Protein AF-A0A3S5AE88-F1 (afdb_monomer_lite)

Foldseek 3Di:
DVVLCVVVVHDDDDDDDDDDDDDDDDDDDDDPDDDDPDDDDDDDDDPVPLVVCLVQLPAPVFWDDQPPPDPQGVNVVCVVVVHDPVQWDADPVGTIGGDVVVPHHPSNVVSVVVVVVVVD

Structure (mmCIF, N/CA/C/O backbone):
data_AF-A0A3S5AE88-F1
#
_entry.id   AF-A0A3S5AE88-F1
#
loop_
_atom_site.group_PDB
_atom_site.id
_atom_site.type_symbol
_atom_site.label_atom_id
_atom_site.label_alt_id
_atom_site.label_comp_id
_atom_site.label_asym_id
_atom_site.label_entity_id
_atom_site.label_seq_id
_atom_site.pdbx_PDB_ins_code
_atom_site.Cartn_x
_atom_site.Cartn_y
_atom_site.Cartn_z
_atom_site.occupancy
_atom_site.B_iso_or_equiv
_atom_site.auth_seq_id
_atom_site.auth_comp_id
_atom_site.auth_asym_id
_atom_site.auth_atom_id
_atom_site.pdbx_PDB_model_num
ATOM 1 N N . MET A 1 1 ? -14.296 7.268 -3.760 1.00 85.19 1 MET A N 1
ATOM 2 C CA . MET A 1 1 ? -14.408 7.269 -2.284 1.00 85.19 1 MET A CA 1
ATOM 3 C C . MET A 1 1 ? -15.841 7.462 -1.800 1.00 85.19 1 MET A C 1
ATOM 5 O O . MET A 1 1 ? -16.390 6.489 -1.312 1.00 85.19 1 MET A O 1
ATOM 9 N N . LEU A 1 2 ? -16.487 8.625 -1.989 1.00 91.31 2 LEU A N 1
ATOM 10 C CA . LEU A 1 2 ? -17.844 8.888 -1.455 1.00 91.31 2 LEU A CA 1
ATOM 11 C C . LEU A 1 2 ? -18.894 7.821 -1.809 1.00 91.31 2 LEU A C 1
ATOM 13 O O . LEU A 1 2 ? -19.661 7.409 -0.948 1.00 91.31 2 LEU A O 1
ATOM 17 N N . ARG A 1 3 ? -18.887 7.319 -3.051 1.00 92.69 3 ARG A N 1
ATOM 18 C CA . ARG A 1 3 ? -19.779 6.230 -3.480 1.00 92.69 3 ARG A CA 1
ATOM 19 C C . ARG A 1 3 ? -19.612 4.963 -2.626 1.00 92.69 3 ARG A C 1
ATOM 21 O O . ARG A 1 3 ? -20.587 4.480 -2.077 1.00 92.69 3 ARG A O 1
ATOM 28 N N . LYS A 1 4 ? -18.376 4.480 -2.458 1.00 91.19 4 LYS A N 1
ATOM 29 C CA . LYS A 1 4 ? -18.076 3.283 -1.654 1.00 91.19 4 LYS A CA 1
ATOM 30 C C . LYS A 1 4 ? -18.277 3.503 -0.155 1.00 91.19 4 LYS A C 1
ATOM 32 O O . LYS A 1 4 ? -18.709 2.593 0.538 1.00 91.19 4 LYS A O 1
ATOM 37 N N . ALA A 1 5 ? -18.026 4.717 0.336 1.00 92.88 5 ALA A N 1
ATOM 38 C CA . ALA A 1 5 ? -18.337 5.078 1.716 1.00 92.88 5 ALA A CA 1
ATOM 39 C C . ALA A 1 5 ? -19.848 4.991 1.992 1.00 92.88 5 ALA A C 1
ATOM 41 O O . ALA A 1 5 ? -20.242 4.426 3.006 1.00 92.88 5 ALA A O 1
ATOM 42 N N . LYS A 1 6 ? -20.691 5.462 1.060 1.00 93.44 6 LYS A N 1
ATOM 43 C CA . LYS A 1 6 ? -22.153 5.334 1.154 1.00 93.44 6 LYS A CA 1
ATOM 44 C C . LYS A 1 6 ? -22.599 3.870 1.207 1.00 93.44 6 LYS A C 1
ATOM 46 O O . LYS A 1 6 ? -23.423 3.534 2.050 1.00 93.44 6 LYS A O 1
ATOM 51 N N . ASP A 1 7 ? -22.031 3.015 0.356 1.00 92.50 7 ASP A N 1
ATOM 52 C CA . ASP A 1 7 ? -22.369 1.584 0.309 1.00 92.50 7 ASP A CA 1
ATOM 53 C C . ASP A 1 7 ? -22.059 0.869 1.641 1.00 92.50 7 ASP A C 1
ATOM 55 O O . ASP A 1 7 ? -22.783 -0.039 2.038 1.00 92.50 7 ASP A O 1
ATOM 59 N N . GLN A 1 8 ? -21.018 1.307 2.361 1.00 90.06 8 GLN A N 1
ATOM 60 C CA . GLN A 1 8 ? -20.627 0.766 3.671 1.00 90.06 8 GLN A CA 1
ATOM 61 C C . GLN A 1 8 ? -21.156 1.577 4.874 1.00 90.06 8 GLN A C 1
ATOM 63 O O . GLN A 1 8 ? -20.721 1.346 6.002 1.00 90.06 8 GLN A O 1
ATOM 68 N N . ASN A 1 9 ? -22.077 2.524 4.656 1.00 93.12 9 ASN A N 1
ATOM 69 C CA . ASN A 1 9 ? -22.635 3.411 5.687 1.00 93.12 9 ASN A CA 1
ATOM 70 C C . ASN A 1 9 ? -21.568 4.174 6.507 1.00 93.12 9 ASN A C 1
ATOM 72 O O . ASN A 1 9 ? -21.631 4.262 7.734 1.00 93.12 9 ASN A O 1
ATOM 76 N N . LEU A 1 10 ? -20.559 4.711 5.818 1.00 93.38 10 LEU A N 1
ATOM 77 C CA . LEU A 1 10 ? -19.459 5.474 6.404 1.00 93.38 10 LEU A CA 1
ATOM 78 C C . LEU A 1 10 ? -19.578 6.960 6.070 1.00 93.38 10 LEU A C 1
ATOM 80 O O . LEU A 1 10 ? -19.893 7.344 4.942 1.00 93.38 10 LEU A O 1
ATOM 84 N N . LEU A 1 11 ? -19.233 7.794 7.048 1.00 94.06 11 LEU A N 1
ATOM 85 C CA . LEU A 1 11 ? -19.074 9.233 6.877 1.00 94.06 11 LEU A CA 1
ATOM 86 C C . LEU A 1 11 ? -17.591 9.571 6.733 1.00 94.06 11 LEU A C 1
ATOM 88 O O . LEU A 1 11 ? -16.748 9.022 7.442 1.00 94.06 11 LEU A O 1
ATOM 92 N N . ILE A 1 12 ? -17.274 10.478 5.809 1.00 92.38 12 ILE A N 1
ATOM 93 C CA . ILE A 1 12 ? -15.916 10.997 5.641 1.00 92.38 12 ILE A CA 1
ATOM 94 C C . ILE A 1 12 ? -15.811 12.287 6.461 1.00 92.38 12 ILE A C 1
ATOM 96 O O . ILE A 1 12 ? -16.586 13.210 6.202 1.00 92.38 12 ILE A O 1
ATOM 100 N N . PRO A 1 13 ? -14.901 12.366 7.446 1.00 92.00 13 PRO A N 1
ATOM 101 C CA . PRO A 1 13 ? -14.737 13.571 8.243 1.00 92.00 13 PRO A CA 1
ATOM 102 C C . PRO A 1 13 ? -14.125 14.697 7.406 1.00 92.00 13 PRO A C 1
ATOM 104 O O . PRO A 1 13 ? -13.250 14.464 6.571 1.00 92.00 13 PRO A O 1
ATOM 107 N N . THR A 1 14 ? -14.543 15.929 7.680 1.00 91.19 14 THR A N 1
ATOM 108 C CA . THR A 1 14 ? -13.887 17.127 7.153 1.00 91.19 14 THR A CA 1
ATOM 109 C C . THR A 1 14 ? -12.699 17.457 8.050 1.00 91.19 14 THR A C 1
ATOM 111 O O . THR A 1 14 ? -12.883 17.728 9.234 1.00 91.19 14 THR A O 1
ATOM 114 N N . GLN A 1 15 ? -11.486 17.417 7.503 1.00 84.75 15 GLN A N 1
ATOM 115 C CA . GLN A 1 15 ? -10.261 17.783 8.218 1.00 84.75 15 GLN A CA 1
ATOM 116 C C . GLN A 1 15 ? -9.589 18.955 7.506 1.00 84.75 15 GLN A C 1
ATOM 118 O O . GLN A 1 15 ? -9.455 18.943 6.282 1.00 84.75 15 GLN A O 1
ATOM 123 N N . HIS A 1 16 ? -9.165 19.957 8.273 1.00 83.50 16 HIS A N 1
ATOM 124 C CA . HIS A 1 16 ? -8.278 20.997 7.769 1.00 83.50 16 HIS A CA 1
ATOM 125 C C . HIS A 1 16 ? -6.853 20.456 7.808 1.00 83.50 16 HIS A C 1
ATOM 127 O O . HIS A 1 16 ? -6.347 20.109 8.871 1.00 83.50 16 HIS A O 1
ATOM 133 N N . VAL A 1 17 ? -6.244 20.323 6.634 1.00 80.06 17 VAL A N 1
ATOM 134 C CA . VAL A 1 17 ? -4.877 19.828 6.503 1.00 80.06 17 VAL A CA 1
ATOM 135 C C . VAL A 1 17 ? -3.943 21.024 6.616 1.00 80.06 17 VAL A C 1
ATOM 137 O O . VAL A 1 17 ? -3.946 21.895 5.748 1.00 80.06 17 VAL A O 1
ATOM 140 N N . GLU A 1 18 ? -3.167 21.076 7.692 1.00 80.12 18 GLU A N 1
ATOM 141 C CA . GLU A 1 18 ? -1.996 21.946 7.760 1.00 80.12 18 GLU A CA 1
ATOM 142 C C . GLU A 1 18 ? -0.878 21.323 6.917 1.00 80.12 18 GLU A C 1
ATOM 144 O O . GLU A 1 18 ? -0.785 20.097 6.804 1.00 80.12 18 GLU A O 1
ATOM 149 N N . ALA A 1 19 ? -0.059 22.158 6.274 1.00 76.62 19 ALA A N 1
ATOM 150 C CA . ALA A 1 19 ? 1.082 21.672 5.510 1.00 76.62 19 ALA A CA 1
ATOM 151 C C . ALA A 1 19 ? 2.050 20.968 6.470 1.00 76.62 19 ALA A C 1
ATOM 153 O O . ALA A 1 19 ? 2.702 21.616 7.284 1.00 76.62 19 ALA A O 1
ATOM 154 N N . GLY A 1 20 ? 2.072 19.638 6.408 1.00 76.25 20 GLY A N 1
ATOM 155 C CA . GLY A 1 20 ? 3.001 18.817 7.172 1.00 76.25 20 GLY A CA 1
ATOM 156 C C . GLY A 1 20 ? 4.400 18.819 6.562 1.00 76.25 20 GLY A C 1
ATOM 157 O O . GLY A 1 20 ? 4.615 19.320 5.457 1.00 76.25 20 GLY A O 1
ATOM 158 N N . ASP A 1 21 ? 5.331 18.213 7.291 1.00 80.25 21 ASP A N 1
ATOM 159 C CA . ASP A 1 21 ? 6.701 18.003 6.836 1.00 80.25 21 ASP A CA 1
ATOM 160 C C . ASP A 1 21 ? 6.768 17.086 5.602 1.00 80.25 21 ASP A C 1
ATOM 162 O O . ASP A 1 21 ? 5.869 16.284 5.326 1.00 80.25 21 ASP A O 1
ATOM 166 N N . GLU A 1 22 ? 7.863 17.198 4.853 1.00 86.00 22 GLU A N 1
ATOM 167 C CA . GLU A 1 22 ? 8.135 16.347 3.697 1.00 86.00 22 GLU A CA 1
ATOM 168 C C . GLU A 1 22 ? 8.410 14.895 4.132 1.00 86.00 22 GLU A C 1
ATOM 170 O O . GLU A 1 22 ? 9.087 14.636 5.129 1.00 86.00 22 GLU A O 1
ATOM 175 N N . PHE A 1 23 ? 7.892 13.923 3.376 1.00 87.56 23 PHE A N 1
ATOM 176 C CA . PHE A 1 23 ? 8.091 12.497 3.646 1.00 87.56 23 PHE A CA 1
ATOM 177 C C . PHE A 1 23 ? 9.156 11.906 2.720 1.00 87.56 23 PHE A C 1
ATOM 179 O O . PHE A 1 23 ? 9.210 12.229 1.534 1.00 87.56 23 PHE A O 1
ATOM 186 N N . THR A 1 24 ? 9.958 10.968 3.231 1.00 91.50 24 THR A N 1
ATOM 187 C CA . THR A 1 24 ? 10.942 10.242 2.417 1.00 91.50 24 THR A CA 1
ATOM 188 C C . THR A 1 24 ? 10.254 9.434 1.313 1.00 91.50 24 THR A C 1
ATOM 190 O O . THR A 1 24 ? 9.415 8.574 1.589 1.00 91.50 24 THR A O 1
ATOM 193 N N . GLY A 1 25 ? 10.624 9.711 0.060 1.00 91.06 25 GLY A N 1
ATOM 194 C CA . GLY A 1 25 ? 10.085 9.063 -1.136 1.00 91.06 25 GLY A CA 1
ATOM 195 C C . GLY A 1 25 ? 10.807 7.772 -1.543 1.00 91.06 25 GLY A C 1
ATOM 196 O O . GLY A 1 25 ? 11.294 7.006 -0.715 1.00 91.06 25 GLY A O 1
ATOM 197 N N . ALA A 1 26 ? 10.848 7.513 -2.852 1.00 92.75 26 ALA A N 1
ATOM 198 C CA . ALA A 1 26 ? 11.457 6.310 -3.415 1.00 92.75 26 ALA A CA 1
ATOM 199 C C . ALA A 1 26 ? 12.993 6.334 -3.345 1.00 92.75 26 ALA A C 1
ATOM 201 O O . ALA A 1 26 ? 13.624 7.388 -3.404 1.00 92.75 26 ALA A O 1
ATOM 202 N N . THR A 1 27 ? 13.594 5.147 -3.294 1.00 94.75 27 THR A N 1
ATOM 203 C CA . THR A 1 27 ? 15.043 4.967 -3.425 1.00 94.75 27 THR A CA 1
ATOM 204 C C . THR A 1 27 ? 15.422 4.778 -4.891 1.00 94.75 27 THR A C 1
ATOM 206 O O . THR A 1 27 ? 14.787 4.000 -5.602 1.00 94.75 27 THR A O 1
ATOM 209 N N . VAL A 1 28 ? 16.486 5.454 -5.326 1.00 95.88 28 VAL A N 1
ATOM 210 C CA . VAL A 1 28 ? 17.117 5.245 -6.634 1.00 95.88 28 VAL A CA 1
ATOM 211 C C . VAL A 1 28 ? 18.448 4.539 -6.406 1.00 95.88 28 VAL A C 1
ATOM 213 O O . VAL A 1 28 ? 19.241 4.963 -5.571 1.00 95.88 28 VAL A O 1
ATOM 216 N N . ILE A 1 29 ? 18.669 3.435 -7.118 1.00 96.81 29 ILE A N 1
ATOM 217 C CA . ILE A 1 29 ? 19.940 2.709 -7.071 1.00 96.81 29 ILE A CA 1
ATOM 218 C C . ILE A 1 29 ? 20.973 3.494 -7.879 1.00 96.81 29 ILE A C 1
ATOM 220 O O . ILE A 1 29 ? 20.673 3.969 -8.975 1.00 96.81 29 ILE A O 1
ATOM 224 N N . GLU A 1 30 ? 22.192 3.598 -7.354 1.00 97.19 30 GLU A N 1
ATOM 225 C CA . GLU A 1 30 ? 23.291 4.251 -8.061 1.00 97.19 30 GLU A CA 1
ATOM 226 C C . GLU A 1 30 ? 23.632 3.511 -9.367 1.00 97.19 30 GLU A C 1
ATOM 228 O O . GLU A 1 30 ? 23.873 2.299 -9.346 1.00 97.19 30 GLU A O 1
ATOM 233 N N . PRO A 1 31 ? 23.663 4.206 -10.518 1.00 96.12 31 PRO A N 1
ATOM 234 C CA . PRO A 1 31 ? 23.891 3.560 -11.799 1.00 96.12 31 PRO A CA 1
ATOM 235 C C . PRO A 1 31 ? 25.372 3.233 -12.008 1.00 96.12 31 PRO A C 1
ATOM 237 O O . PRO A 1 31 ? 26.250 4.088 -11.856 1.00 96.12 31 PRO A O 1
ATOM 240 N N . CYS A 1 32 ? 25.654 2.024 -12.492 1.00 96.06 32 CYS A N 1
ATOM 241 C CA . CYS A 1 32 ? 26.940 1.714 -13.110 1.00 96.06 32 CYS A CA 1
ATOM 242 C C . CYS A 1 32 ? 26.987 2.384 -14.492 1.00 96.06 32 CYS A C 1
ATOM 244 O O . CYS A 1 32 ? 26.342 1.941 -15.439 1.00 96.06 32 CYS A O 1
ATOM 246 N N . LYS A 1 33 ? 27.688 3.516 -14.597 1.00 96.12 33 LYS A N 1
ATOM 247 C CA . LYS A 1 33 ? 27.756 4.298 -15.839 1.00 96.12 33 LYS A CA 1
ATOM 248 C C . LYS A 1 33 ? 28.711 3.637 -16.830 1.00 96.12 33 LYS A C 1
ATOM 250 O O . LYS A 1 33 ? 29.842 3.315 -16.478 1.00 96.12 33 LYS A O 1
ATOM 255 N N . GLY A 1 34 ? 28.286 3.513 -18.081 1.00 96.12 34 GLY A N 1
ATOM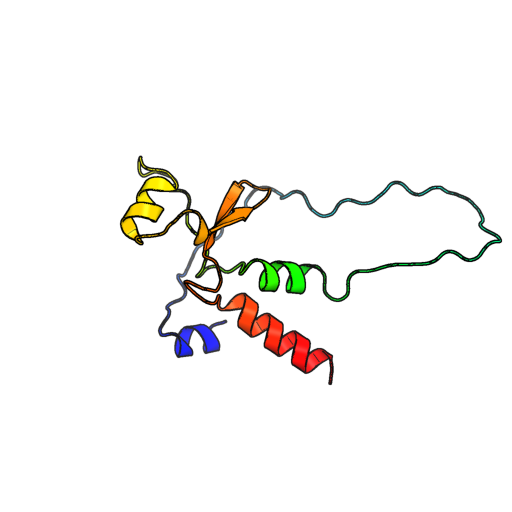 256 C CA . GLY A 1 34 ? 29.108 2.964 -19.151 1.00 96.12 34 GLY A CA 1
ATOM 257 C C . GLY A 1 34 ? 28.308 2.734 -20.425 1.00 96.12 34 GLY A C 1
ATOM 258 O O . GLY A 1 34 ? 27.087 2.883 -20.446 1.00 96.12 34 GLY A O 1
ATOM 259 N N . PHE A 1 35 ? 29.015 2.372 -21.490 1.00 96.62 35 PHE A N 1
ATOM 260 C CA . PHE A 1 35 ? 28.409 1.821 -22.694 1.00 96.62 35 PHE A CA 1
ATOM 261 C C . PHE A 1 35 ? 28.390 0.298 -22.570 1.00 96.62 35 PHE A C 1
ATOM 263 O O . PHE A 1 35 ? 29.432 -0.310 -22.335 1.00 96.62 35 PHE A O 1
ATOM 270 N N . TYR A 1 36 ? 27.217 -0.304 -22.737 1.00 96.81 36 TYR A N 1
ATOM 271 C CA . TYR A 1 36 ? 27.030 -1.747 -22.643 1.00 96.81 36 TYR A CA 1
ATOM 272 C C . TYR A 1 36 ? 26.744 -2.301 -24.038 1.00 96.81 36 TYR A C 1
ATOM 274 O O . TYR A 1 36 ? 25.764 -1.917 -24.673 1.00 96.81 36 TYR A O 1
ATOM 282 N N . ASN A 1 37 ? 27.614 -3.189 -24.521 1.00 96.88 37 ASN A N 1
ATOM 283 C CA . ASN A 1 37 ? 27.474 -3.893 -25.801 1.00 96.88 37 ASN A CA 1
ATOM 284 C C . ASN A 1 37 ? 26.812 -5.277 -25.653 1.00 96.88 37 ASN A C 1
ATOM 286 O O . ASN A 1 37 ? 26.768 -6.042 -26.614 1.00 96.88 37 ASN A O 1
ATOM 290 N N . GLU A 1 38 ? 26.300 -5.588 -24.463 1.00 97.62 38 GLU A N 1
ATOM 291 C CA . GLU A 1 38 ? 25.621 -6.835 -24.117 1.00 97.62 38 GLU A CA 1
ATOM 292 C C . GLU A 1 38 ? 24.152 -6.550 -23.740 1.00 97.62 38 GLU A C 1
ATOM 294 O O . GLU A 1 38 ? 23.859 -5.474 -23.209 1.00 97.62 38 GLU A O 1
ATOM 299 N N . PRO A 1 39 ? 23.204 -7.473 -23.996 1.00 97.19 39 PRO A N 1
ATOM 300 C CA . PRO A 1 39 ? 21.805 -7.284 -23.615 1.00 97.19 39 PRO A CA 1
ATOM 301 C C . PRO A 1 39 ? 21.617 -7.156 -22.095 1.00 97.19 39 PRO A C 1
ATOM 303 O O . PRO A 1 39 ? 22.110 -7.983 -21.332 1.00 97.19 39 PRO A O 1
ATOM 306 N N . ILE A 1 40 ? 20.828 -6.168 -21.660 1.00 97.06 40 ILE A N 1
ATOM 307 C CA . ILE A 1 40 ? 20.479 -5.954 -20.248 1.00 97.06 40 ILE A CA 1
ATOM 308 C C . ILE A 1 40 ? 18.999 -6.276 -20.039 1.00 97.06 40 ILE A C 1
ATOM 310 O O . ILE A 1 40 ? 18.124 -5.651 -20.640 1.00 97.06 40 ILE A O 1
ATOM 314 N N . ALA A 1 41 ? 18.711 -7.233 -19.158 1.00 97.88 41 ALA A N 1
ATOM 315 C CA . ALA A 1 41 ? 17.343 -7.547 -18.767 1.00 97.88 41 ALA A CA 1
ATOM 316 C C . ALA A 1 41 ? 16.792 -6.472 -17.819 1.00 97.88 41 ALA A C 1
ATOM 318 O O . ALA A 1 41 ? 17.423 -6.125 -16.821 1.00 97.88 41 ALA A O 1
ATOM 319 N N . THR A 1 42 ? 15.596 -5.968 -18.113 1.00 97.31 42 THR A N 1
ATOM 320 C CA . THR A 1 42 ? 14.873 -5.018 -17.258 1.00 97.31 42 THR A CA 1
ATOM 321 C C . THR A 1 42 ? 13.720 -5.741 -16.577 1.00 97.31 42 THR A C 1
ATOM 323 O O . THR A 1 42 ? 12.928 -6.403 -17.243 1.00 97.31 42 THR A O 1
ATOM 326 N N . LEU A 1 43 ? 13.641 -5.631 -15.250 1.00 97.75 43 LEU A N 1
ATOM 327 C CA . LEU A 1 43 ? 12.586 -6.233 -14.437 1.00 97.75 43 LEU A CA 1
ATOM 328 C C . LEU A 1 43 ? 11.890 -5.135 -13.641 1.00 97.75 43 LEU A C 1
ATOM 330 O O . LEU A 1 43 ? 12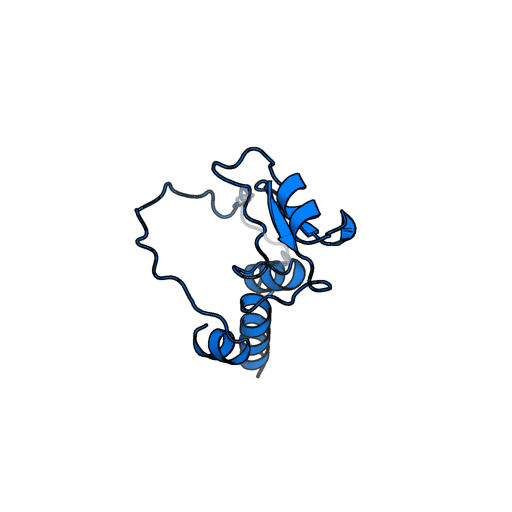.547 -4.372 -12.931 1.00 97.75 43 LEU A O 1
ATOM 334 N N . ASP A 1 44 ? 10.569 -5.068 -13.747 1.00 96.75 44 ASP A N 1
ATOM 335 C CA . ASP A 1 44 ? 9.745 -4.085 -13.059 1.00 96.75 44 ASP A CA 1
ATOM 336 C C . ASP A 1 44 ? 8.539 -4.731 -12.363 1.00 96.75 44 ASP A C 1
ATOM 338 O O . ASP A 1 44 ? 8.102 -5.840 -12.676 1.00 96.75 44 ASP A O 1
ATOM 342 N N . PHE A 1 45 ? 7.991 -4.020 -11.376 1.00 95.50 45 PHE A N 1
ATOM 343 C CA . PHE A 1 45 ? 6.736 -4.397 -10.737 1.00 95.50 45 PHE A CA 1
ATOM 344 C C . PHE A 1 45 ? 5.573 -3.679 -11.418 1.00 95.50 45 PHE A C 1
ATOM 346 O O . PHE A 1 45 ? 5.410 -2.461 -11.289 1.00 95.50 45 PHE A O 1
ATOM 353 N N . ALA A 1 46 ? 4.693 -4.441 -12.065 1.00 93.69 46 ALA A N 1
ATOM 354 C CA . ALA A 1 46 ? 3.465 -3.897 -12.624 1.00 93.69 46 ALA A CA 1
ATOM 355 C C . ALA A 1 46 ? 2.554 -3.355 -11.506 1.00 93.69 46 ALA A C 1
ATOM 357 O O . ALA A 1 46 ? 2.081 -4.101 -10.652 1.00 93.69 46 ALA A O 1
ATOM 358 N N . SER A 1 47 ? 2.257 -2.052 -11.538 1.00 95.12 47 SER A N 1
ATOM 359 C CA . SER A 1 47 ? 1.393 -1.395 -10.542 1.00 95.12 47 SER A CA 1
ATOM 360 C C . SER A 1 47 ? 1.875 -1.562 -9.093 1.00 95.12 47 SER A C 1
ATOM 362 O O . SER A 1 47 ? 1.094 -1.964 -8.228 1.00 95.12 47 SER A O 1
ATOM 364 N N . LEU A 1 48 ? 3.143 -1.230 -8.825 1.00 95.44 48 LEU A N 1
ATOM 365 C CA . LEU A 1 48 ? 3.786 -1.384 -7.513 1.00 95.44 48 LEU A CA 1
ATOM 366 C C . LEU A 1 48 ? 2.931 -0.876 -6.334 1.00 95.44 48 LEU A C 1
ATOM 368 O O . LEU A 1 48 ? 2.493 -1.678 -5.513 1.00 95.44 48 LEU A O 1
ATOM 372 N N . TYR A 1 49 ? 2.645 0.429 -6.246 1.00 96.06 49 TYR A N 1
ATOM 373 C CA . TYR A 1 49 ? 1.937 0.988 -5.081 1.00 96.06 49 TYR A CA 1
ATOM 374 C C . TYR A 1 49 ? 0.504 0.471 -4.903 1.00 96.06 49 TYR A C 1
ATOM 376 O O . TYR A 1 49 ? 0.177 0.067 -3.786 1.00 96.06 49 TYR A O 1
ATOM 384 N N . PRO A 1 50 ? -0.341 0.385 -5.952 1.00 96.88 50 PRO A N 1
ATOM 385 C CA . PRO A 1 50 ? -1.637 -0.272 -5.820 1.00 96.88 50 PRO A CA 1
ATOM 386 C C . PRO A 1 50 ? -1.531 -1.704 -5.286 1.00 96.88 50 PRO A C 1
ATOM 388 O O . PRO A 1 50 ? -2.309 -2.086 -4.414 1.00 96.88 50 PRO A O 1
ATOM 391 N N . SER A 1 51 ? -0.542 -2.473 -5.751 1.00 96.38 51 SER A N 1
ATOM 392 C CA . SER A 1 51 ? -0.332 -3.855 -5.307 1.00 96.38 51 SER A CA 1
ATOM 393 C C . SER A 1 51 ? 0.056 -3.929 -3.830 1.00 96.38 51 SER A C 1
ATOM 395 O O . SER A 1 51 ? -0.505 -4.746 -3.105 1.00 96.38 51 SER A O 1
ATOM 397 N N . VAL A 1 52 ? 0.936 -3.038 -3.352 1.00 96.81 52 VAL A N 1
ATOM 398 C CA . VAL A 1 52 ? 1.284 -2.946 -1.920 1.00 96.81 52 VAL A CA 1
ATOM 399 C C . VAL A 1 52 ? 0.050 -2.600 -1.080 1.00 96.81 52 VAL A C 1
ATOM 401 O O . VAL A 1 52 ? -0.208 -3.252 -0.068 1.00 96.81 52 VAL A O 1
ATOM 404 N N . MET A 1 53 ? -0.743 -1.610 -1.506 1.00 97.56 53 MET A N 1
ATOM 405 C CA . MET A 1 53 ? -1.945 -1.190 -0.777 1.00 97.56 53 MET A CA 1
ATOM 406 C C . MET A 1 53 ? -2.983 -2.310 -0.667 1.00 97.56 53 MET A C 1
ATOM 408 O O . MET A 1 53 ? -3.564 -2.492 0.403 1.00 97.56 53 MET A O 1
ATOM 412 N N . ILE A 1 54 ? -3.196 -3.073 -1.742 1.00 96.50 54 ILE A N 1
ATOM 413 C CA . ILE A 1 54 ? -4.126 -4.209 -1.762 1.00 96.50 54 ILE A CA 1
ATOM 414 C C . ILE A 1 54 ? -3.596 -5.355 -0.890 1.00 96.50 54 ILE A C 1
ATOM 416 O O . ILE A 1 54 ? -4.309 -5.824 -0.003 1.00 96.50 54 ILE A O 1
ATOM 420 N N . ALA A 1 55 ? -2.341 -5.771 -1.091 1.00 96.12 55 ALA A N 1
ATOM 421 C CA . ALA A 1 55 ? -1.750 -6.921 -0.402 1.00 96.12 55 ALA A CA 1
ATOM 422 C C . ALA A 1 55 ? -1.703 -6.744 1.124 1.00 96.12 55 ALA A C 1
ATOM 424 O O . ALA A 1 55 ? -1.901 -7.701 1.872 1.00 96.12 55 ALA A O 1
ATOM 425 N N . HIS A 1 56 ? -1.479 -5.513 1.584 1.00 96.19 56 HIS A N 1
ATOM 426 C CA . HIS A 1 56 ? -1.370 -5.181 3.004 1.00 96.19 56 HIS A CA 1
ATOM 427 C C . HIS A 1 56 ? -2.625 -4.503 3.574 1.00 96.19 56 HIS A C 1
ATOM 429 O O . HIS A 1 56 ? -2.590 -4.012 4.699 1.00 96.19 56 HIS A O 1
ATOM 435 N N . ASN A 1 57 ? -3.737 -4.488 2.828 1.00 96.94 57 ASN A N 1
ATOM 436 C CA . ASN A 1 57 ? -5.010 -3.888 3.243 1.00 96.94 57 ASN A CA 1
ATOM 437 C C . ASN A 1 57 ? -4.863 -2.443 3.767 1.00 96.94 57 ASN A C 1
ATOM 439 O O . ASN A 1 57 ? -5.452 -2.077 4.784 1.00 96.94 57 ASN A O 1
ATOM 443 N N . LEU A 1 58 ? -4.059 -1.613 3.096 1.00 96.62 58 LEU A N 1
ATOM 444 C CA . LEU A 1 58 ? -3.782 -0.241 3.528 1.00 96.62 58 LEU A CA 1
ATOM 445 C C . LEU A 1 58 ? -4.967 0.669 3.192 1.00 96.62 58 LEU A C 1
ATOM 447 O O . LEU A 1 58 ? -5.228 0.988 2.029 1.00 96.62 58 LEU A O 1
ATOM 451 N N . CYS A 1 59 ? -5.703 1.096 4.216 1.00 96.19 59 CYS A N 1
ATOM 452 C CA . CYS A 1 59 ? -6.851 1.977 4.063 1.00 96.19 59 CYS A CA 1
ATOM 453 C C . CYS A 1 59 ? -7.094 2.819 5.319 1.00 96.19 59 CYS A C 1
ATOM 455 O O . CYS A 1 59 ? -6.806 2.393 6.432 1.00 96.19 59 CYS A O 1
ATOM 457 N N . TYR A 1 60 ? -7.727 3.983 5.152 1.00 93.44 60 TYR A N 1
ATOM 458 C CA . TYR A 1 60 ? -8.235 4.786 6.268 1.00 93.44 60 TYR A CA 1
ATOM 459 C C . TYR A 1 60 ? -9.131 3.979 7.217 1.00 93.44 60 TYR A C 1
ATOM 461 O O . TYR A 1 60 ? -9.105 4.194 8.420 1.00 93.44 60 TYR A O 1
ATOM 469 N N . THR A 1 61 ? -9.915 3.036 6.687 1.00 92.94 61 THR A N 1
ATOM 470 C CA . THR A 1 61 ? -10.852 2.228 7.479 1.00 92.94 61 THR A CA 1
ATOM 471 C C . THR A 1 61 ? -10.207 1.030 8.170 1.00 92.94 61 THR A C 1
ATOM 473 O O . THR A 1 61 ? -10.871 0.388 8.980 1.00 92.94 61 THR A O 1
ATOM 476 N N . SER A 1 62 ? -8.965 0.690 7.818 1.00 93.88 62 SER A N 1
ATOM 477 C CA . SER A 1 62 ? -8.205 -0.417 8.408 1.00 93.88 62 SER A CA 1
ATOM 478 C C . SER A 1 62 ? -7.015 0.054 9.247 1.00 93.88 62 SER A C 1
ATOM 480 O O . SER A 1 62 ? -6.379 -0.767 9.901 1.00 93.88 62 SER A O 1
ATOM 482 N N . LEU A 1 63 ? -6.716 1.356 9.254 1.00 92.50 63 LEU A N 1
ATOM 483 C CA . LEU A 1 63 ? -5.688 1.956 10.096 1.00 92.50 63 LEU A CA 1
ATOM 484 C C . LEU A 1 63 ? -6.074 1.829 11.575 1.00 92.50 63 LEU A C 1
ATOM 486 O O . LEU A 1 63 ? -7.157 2.254 11.979 1.00 92.50 63 LEU A O 1
ATOM 490 N N . LEU A 1 64 ? -5.159 1.296 12.381 1.00 89.12 64 LEU A N 1
ATOM 491 C CA . LEU A 1 64 ? -5.224 1.351 13.836 1.00 89.12 64 LEU A CA 1
ATOM 492 C C . LEU A 1 64 ? -4.461 2.602 14.289 1.00 89.12 64 LEU A C 1
ATOM 494 O O . LEU A 1 64 ? -3.230 2.632 14.187 1.00 89.12 64 LEU A O 1
ATOM 498 N N . PRO A 1 65 ? -5.152 3.657 14.758 1.00 79.44 65 PRO A N 1
ATOM 499 C CA . PRO A 1 65 ? -4.476 4.854 15.219 1.00 79.44 65 PRO A CA 1
ATOM 500 C C . PRO A 1 65 ? -3.659 4.512 16.464 1.00 79.44 65 PRO A C 1
ATOM 502 O O . PRO A 1 65 ? -4.207 4.068 17.476 1.00 79.44 65 PRO A O 1
ATOM 505 N N . ALA A 1 66 ? -2.347 4.743 16.405 1.00 65.44 66 ALA A N 1
ATOM 506 C CA . ALA A 1 66 ? -1.551 4.847 17.617 1.00 65.44 66 ALA A CA 1
ATOM 507 C C . ALA A 1 66 ? -2.090 6.062 18.372 1.00 65.44 66 ALA A C 1
ATOM 509 O O . ALA A 1 66 ? -2.111 7.157 17.816 1.00 65.44 66 ALA A O 1
ATOM 510 N N . ALA A 1 67 ? -2.616 5.858 19.580 1.00 55.72 67 ALA A N 1
ATOM 511 C CA . ALA A 1 67 ? -3.248 6.917 20.349 1.00 55.72 67 ALA A CA 1
ATOM 512 C C . ALA A 1 67 ? -2.258 8.069 20.586 1.00 55.72 67 ALA A C 1
ATOM 514 O O . ALA A 1 67 ? -1.453 8.037 21.515 1.00 55.72 67 ALA A O 1
ATOM 515 N N . SER A 1 68 ? -2.327 9.102 19.753 1.00 46.59 68 SER A N 1
ATOM 516 C CA . SER A 1 68 ? -1.683 10.391 19.961 1.00 46.59 68 SER A CA 1
ATOM 517 C C . SER A 1 68 ? -2.419 11.109 21.097 1.00 46.59 68 SER A C 1
ATOM 519 O O . SER A 1 68 ? -3.230 11.999 20.871 1.00 46.59 68 SER A O 1
ATOM 521 N N . GLY A 1 69 ? -2.196 10.658 22.337 1.00 49.88 69 GLY A N 1
ATOM 522 C CA . GLY A 1 69 ? -2.650 11.351 23.550 1.00 49.88 69 GLY A CA 1
ATOM 523 C C . GLY A 1 69 ? -3.498 10.554 24.550 1.00 49.88 69 GLY A C 1
ATOM 524 O O . GLY A 1 69 ? -3.890 11.123 25.562 1.00 49.88 69 GLY A O 1
ATOM 525 N N . GLN A 1 70 ? -3.776 9.263 24.338 1.00 43.94 70 GLN A N 1
ATOM 526 C CA . GLN A 1 70 ? -4.416 8.411 25.358 1.00 43.94 70 GLN A CA 1
ATOM 527 C C . GLN A 1 70 ? -3.435 7.304 25.757 1.00 43.94 70 GLN A C 1
ATOM 529 O O . GLN A 1 70 ? -3.004 6.514 24.917 1.00 43.94 70 GLN A O 1
ATOM 534 N N . ALA A 1 71 ? -3.036 7.291 27.029 1.00 42.50 71 ALA A N 1
ATOM 535 C CA . ALA A 1 71 ? -2.110 6.322 27.604 1.00 42.50 71 ALA A CA 1
ATOM 536 C C . ALA A 1 71 ? -2.627 4.889 27.373 1.00 42.50 71 ALA A C 1
ATOM 538 O O . ALA A 1 71 ? -3.601 4.477 27.993 1.00 42.50 71 ALA A O 1
ATOM 539 N N . GLY A 1 72 ? -2.021 4.145 26.443 1.00 54.00 72 GLY A N 1
ATOM 540 C CA . GLY A 1 72 ? -2.459 2.777 26.135 1.00 54.00 72 GLY A CA 1
ATOM 541 C C . GLY A 1 72 ? -1.916 2.166 24.841 1.00 54.00 72 GLY A C 1
ATOM 542 O O . GLY A 1 72 ? -1.964 0.949 24.680 1.00 54.00 72 GLY A O 1
ATOM 543 N N . GLY A 1 73 ? -1.362 2.975 23.928 1.00 67.75 73 GLY A N 1
ATOM 544 C CA . GLY A 1 73 ? -0.693 2.478 22.719 1.00 67.75 73 GLY A CA 1
ATOM 545 C C . GLY A 1 73 ? -1.578 1.569 21.852 1.00 67.75 73 GLY A C 1
ATOM 546 O O . GLY A 1 73 ? -2.797 1.732 21.798 1.00 67.75 73 GLY A O 1
ATOM 547 N N . ILE A 1 74 ? -0.955 0.610 21.159 1.00 75.00 74 ILE A N 1
ATOM 548 C CA . ILE A 1 74 ? -1.659 -0.405 20.356 1.00 75.00 74 ILE A CA 1
ATOM 549 C C . ILE A 1 74 ? -2.502 -1.341 21.241 1.00 75.00 74 ILE A C 1
ATOM 551 O O . ILE A 1 74 ? -3.582 -1.752 20.831 1.00 75.00 74 ILE A O 1
ATOM 555 N N . GLN A 1 75 ? -2.059 -1.600 22.479 1.00 75.31 75 GLN A N 1
ATOM 556 C CA . GLN A 1 75 ? -2.682 -2.539 23.417 1.00 75.31 75 GLN A CA 1
ATOM 557 C C . GLN A 1 75 ? -4.132 -2.155 23.741 1.00 75.31 75 GLN A C 1
ATOM 559 O O . GLN A 1 75 ? -5.027 -2.992 23.675 1.00 75.31 75 GLN A O 1
ATOM 564 N N . ALA A 1 76 ? -4.391 -0.865 23.970 1.00 76.44 76 ALA A N 1
ATOM 565 C CA . ALA A 1 76 ? -5.746 -0.370 24.207 1.00 76.44 76 ALA A CA 1
ATOM 566 C C . ALA A 1 76 ? -6.679 -0.572 22.997 1.00 76.44 76 ALA A C 1
ATOM 568 O O . ALA A 1 76 ? -7.876 -0.789 23.170 1.00 76.44 76 ALA A O 1
ATOM 569 N N . GLN A 1 77 ? -6.159 -0.515 21.764 1.00 77.38 77 GLN A N 1
ATOM 570 C CA . GLN A 1 77 ? -6.956 -0.802 20.563 1.00 77.38 77 GLN A CA 1
ATOM 571 C C . GLN A 1 77 ? -7.187 -2.306 20.390 1.00 77.38 77 GLN A C 1
ATOM 573 O O . GLN A 1 77 ? -8.282 -2.707 20.000 1.00 77.38 77 GLN A O 1
ATOM 578 N N . VAL A 1 78 ? -6.180 -3.126 20.704 1.00 81.44 78 VAL A N 1
ATOM 579 C CA . VAL A 1 78 ? -6.277 -4.591 20.689 1.00 81.44 78 VAL A CA 1
ATOM 580 C C . VAL A 1 78 ? -7.375 -5.058 21.644 1.00 81.44 78 VAL A C 1
ATOM 582 O O . VAL A 1 78 ? -8.245 -5.823 21.238 1.00 81.44 78 VAL A O 1
ATOM 585 N N . GLU A 1 79 ? -7.416 -4.516 22.859 1.00 81.06 79 GLU A N 1
ATOM 586 C CA . GLU A 1 79 ? -8.469 -4.806 23.838 1.00 81.06 79 GLU A CA 1
ATOM 587 C C . GLU A 1 79 ? -9.831 -4.255 23.399 1.00 81.06 79 GLU A C 1
ATOM 589 O O . GLU A 1 79 ? -10.826 -4.980 23.401 1.00 81.06 79 GLU A O 1
ATOM 594 N N . ARG A 1 80 ? -9.889 -2.994 22.945 1.00 82.94 80 ARG A N 1
ATOM 595 C CA . ARG A 1 80 ? -11.141 -2.348 22.513 1.00 82.94 80 ARG A CA 1
ATOM 596 C C . ARG A 1 80 ? -11.826 -3.079 21.360 1.00 82.94 80 ARG A C 1
ATOM 598 O O . ARG A 1 80 ? -13.055 -3.118 21.308 1.00 82.94 80 ARG A O 1
ATOM 605 N N . PHE A 1 81 ? -11.046 -3.600 20.420 1.00 82.06 81 PHE A N 1
ATOM 606 C CA . PHE A 1 81 ? -11.554 -4.285 19.233 1.00 82.06 81 PHE A CA 1
ATOM 607 C C . PHE A 1 81 ? -11.458 -5.812 19.325 1.00 82.06 81 PHE A C 1
ATOM 609 O O . PHE A 1 81 ? -11.788 -6.487 18.349 1.00 82.06 81 PHE A O 1
ATOM 616 N N . ASN A 1 82 ? -11.050 -6.353 20.480 1.00 86.00 82 ASN A N 1
ATOM 617 C CA . ASN A 1 82 ? -10.852 -7.785 20.713 1.00 86.00 82 ASN A CA 1
ATOM 618 C C . ASN A 1 82 ? -10.021 -8.452 19.595 1.00 86.00 82 ASN A C 1
ATOM 620 O O . ASN A 1 82 ? -10.422 -9.460 19.001 1.00 86.00 82 ASN A O 1
ATOM 624 N N . LEU A 1 83 ? -8.899 -7.815 19.254 1.00 86.06 83 LEU A N 1
ATOM 625 C CA . LEU A 1 83 ? -7.968 -8.269 18.224 1.00 86.06 83 LEU A CA 1
ATOM 626 C C . LEU A 1 83 ? -6.930 -9.212 18.840 1.00 86.06 83 LEU A C 1
ATOM 628 O O . LEU A 1 83 ? -6.575 -9.086 20.007 1.00 86.06 83 LEU A O 1
ATOM 632 N N . SER A 1 84 ? -6.420 -10.140 18.041 1.00 87.19 84 SER A N 1
ATOM 633 C CA . SER A 1 84 ? -5.211 -10.906 18.352 1.00 87.19 84 SER A CA 1
ATOM 634 C C . SER A 1 84 ? -4.013 -10.366 17.566 1.00 87.19 84 SER A C 1
ATOM 636 O O . SER A 1 84 ? -4.175 -9.555 16.651 1.00 87.19 84 SER A O 1
ATOM 638 N N . GLU A 1 85 ? -2.808 -10.837 17.886 1.00 84.06 85 GLU A N 1
ATOM 639 C CA . GLU A 1 85 ? -1.585 -10.495 17.142 1.00 84.06 85 GLU A CA 1
ATOM 640 C C . GLU A 1 85 ? -1.661 -10.887 15.656 1.00 84.06 85 GLU A C 1
ATOM 642 O O . GLU A 1 85 ? -1.066 -10.227 14.803 1.00 84.06 85 GLU A O 1
ATOM 647 N N . ASP A 1 86 ? -2.467 -11.896 15.320 1.00 88.31 86 ASP A N 1
ATOM 648 C CA . ASP A 1 86 ? -2.668 -12.341 13.941 1.00 88.31 86 ASP A CA 1
ATOM 649 C C . ASP A 1 86 ? -3.613 -11.435 13.148 1.00 88.31 86 ASP A C 1
ATOM 651 O O . ASP A 1 86 ? -3.677 -11.528 11.923 1.00 88.31 86 ASP A O 1
ATOM 655 N N . ASP A 1 87 ? -4.334 -10.523 13.798 1.00 90.88 87 ASP A N 1
ATOM 656 C CA . ASP A 1 87 ? -5.379 -9.726 13.155 1.00 90.88 87 ASP A CA 1
ATOM 657 C C . ASP A 1 87 ? -4.892 -8.408 12.565 1.00 90.88 87 ASP A C 1
ATOM 659 O O . ASP A 1 87 ? -5.645 -7.728 11.859 1.00 90.88 87 ASP A O 1
ATOM 663 N N . PHE A 1 88 ? -3.638 -8.045 12.812 1.00 92.12 88 PHE A N 1
ATOM 664 C CA . PHE A 1 88 ? -3.046 -6.821 12.300 1.00 92.12 88 PHE A CA 1
ATOM 665 C C . PHE A 1 88 ? -1.623 -7.041 11.785 1.00 92.12 88 PHE A C 1
ATOM 667 O O . PHE A 1 88 ? -1.008 -8.093 11.951 1.00 92.12 88 PHE A O 1
ATOM 674 N N . ILE A 1 89 ? -1.116 -6.033 11.088 1.00 93.38 89 ILE A N 1
ATOM 675 C CA . ILE A 1 89 ? 0.254 -5.965 10.591 1.00 93.38 89 ILE A CA 1
ATOM 676 C C . ILE A 1 89 ? 0.879 -4.637 11.008 1.00 93.38 89 ILE A C 1
ATOM 678 O O . ILE A 1 89 ? 0.173 -3.642 11.185 1.00 93.38 89 ILE A O 1
ATOM 682 N N . ARG A 1 90 ? 2.208 -4.6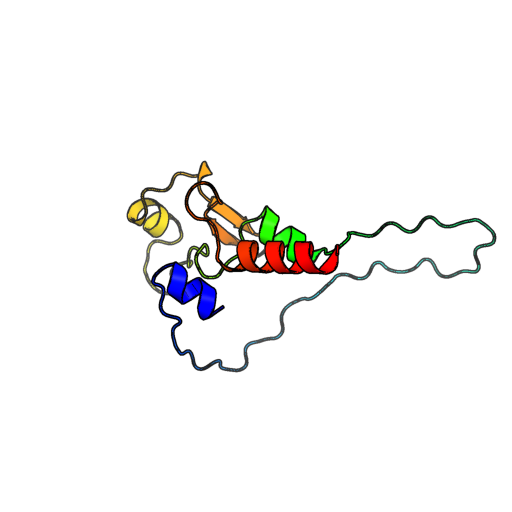17 11.120 1.00 92.38 90 ARG A N 1
ATOM 683 C CA . ARG A 1 90 ? 3.002 -3.409 11.364 1.00 92.38 90 ARG A CA 1
ATOM 684 C C . ARG A 1 90 ? 3.777 -3.034 10.102 1.00 92.38 90 ARG A C 1
ATOM 686 O O . ARG A 1 90 ? 4.457 -3.882 9.528 1.00 92.38 90 ARG A O 1
ATOM 693 N N . THR A 1 91 ? 3.686 -1.780 9.668 1.00 92.75 91 THR A N 1
ATOM 694 C CA . THR A 1 91 ? 4.443 -1.262 8.518 1.00 92.75 91 THR A CA 1
ATOM 695 C C . THR A 1 91 ? 5.901 -0.969 8.896 1.00 92.75 91 THR A C 1
ATOM 697 O O . THR A 1 91 ? 6.206 -0.797 10.080 1.00 92.75 91 THR A O 1
ATOM 700 N N . PRO A 1 92 ? 6.814 -0.821 7.915 1.00 92.25 92 PRO A N 1
ATOM 701 C CA . PRO A 1 92 ? 8.193 -0.394 8.180 1.00 92.25 92 PRO A CA 1
ATOM 702 C C . PRO A 1 92 ? 8.294 0.961 8.899 1.00 92.25 92 PRO A C 1
ATOM 704 O O . PRO A 1 92 ? 9.203 1.171 9.693 1.00 92.25 92 PRO A O 1
ATOM 707 N N . THR A 1 93 ? 7.326 1.855 8.674 1.00 89.06 93 THR A N 1
ATOM 708 C CA . THR A 1 93 ? 7.209 3.156 9.357 1.00 89.06 93 THR A CA 1
ATOM 709 C C . THR A 1 93 ? 6.595 3.064 10.759 1.00 89.06 93 THR A C 1
ATOM 711 O O . THR A 1 93 ? 6.508 4.068 11.457 1.00 89.06 93 THR A O 1
ATOM 714 N N . GLY A 1 94 ? 6.174 1.872 11.194 1.00 88.19 94 GLY A N 1
ATOM 715 C CA . GLY A 1 94 ? 5.636 1.621 12.531 1.00 88.19 94 GLY A CA 1
ATOM 716 C C . GLY A 1 94 ? 4.126 1.820 12.688 1.00 88.19 94 GLY A C 1
ATOM 717 O O . GLY A 1 94 ? 3.633 1.709 13.809 1.00 88.19 94 GLY A O 1
ATOM 718 N N . ALA A 1 95 ? 3.391 2.077 11.604 1.00 89.88 95 ALA A N 1
ATOM 719 C CA . ALA A 1 95 ? 1.931 2.145 11.623 1.00 89.88 95 ALA A CA 1
ATOM 720 C C . ALA A 1 95 ? 1.310 0.741 11.661 1.00 89.88 95 ALA A C 1
ATOM 722 O O . ALA A 1 95 ? 1.917 -0.228 11.202 1.00 89.88 95 ALA A O 1
ATOM 723 N N . TYR A 1 96 ? 0.086 0.634 12.173 1.00 91.94 96 TYR A N 1
ATOM 724 C CA . TYR A 1 96 ? -0.619 -0.638 12.302 1.00 91.94 96 TYR A CA 1
ATOM 725 C C . TYR A 1 96 ? -1.891 -0.658 11.459 1.00 91.94 96 TYR A C 1
ATOM 727 O O . T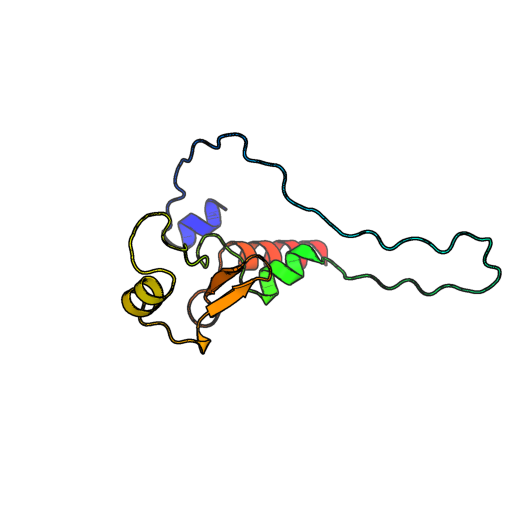YR A 1 96 ? -2.652 0.308 11.455 1.00 91.94 96 TYR A O 1
ATOM 735 N N . PHE A 1 97 ? -2.136 -1.768 10.765 1.00 93.94 97 PHE A N 1
ATOM 736 C CA . PHE A 1 97 ? -3.330 -1.966 9.941 1.00 93.94 97 PHE A CA 1
ATOM 737 C C . PHE A 1 97 ? -3.956 -3.325 10.228 1.00 93.94 97 PHE A C 1
ATOM 739 O O . PHE A 1 97 ? -3.239 -4.317 10.346 1.00 93.94 97 PHE A O 1
ATOM 746 N N . VAL A 1 98 ? -5.285 -3.391 10.308 1.00 94.62 98 VAL A N 1
ATOM 747 C CA . VAL A 1 98 ? -5.993 -4.672 10.431 1.00 94.62 98 VAL A CA 1
ATOM 748 C C . VAL A 1 98 ? -5.936 -5.456 9.123 1.00 94.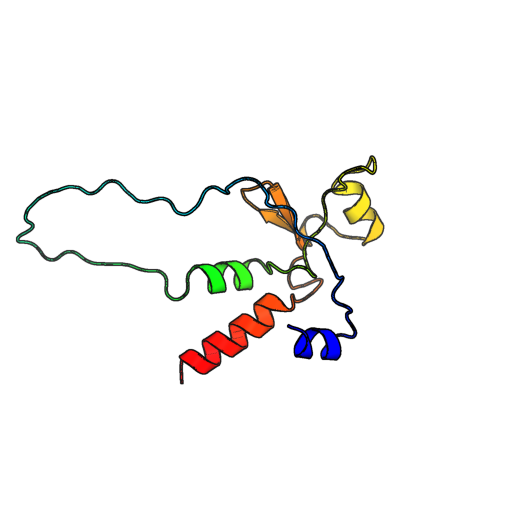62 98 VAL A C 1
ATOM 750 O O . VAL A 1 98 ? -5.979 -4.891 8.025 1.00 94.62 98 VAL A O 1
ATOM 753 N N . ARG A 1 99 ? -5.875 -6.781 9.227 1.00 94.38 99 ARG A N 1
ATOM 754 C CA . ARG A 1 99 ? -5.913 -7.679 8.072 1.00 94.38 99 ARG A CA 1
ATOM 755 C C . ARG A 1 99 ? -7.299 -7.713 7.432 1.00 94.38 99 ARG A C 1
ATOM 757 O O . ARG A 1 99 ? -8.322 -7.446 8.068 1.00 94.38 99 ARG A O 1
ATOM 764 N N . LYS A 1 100 ? -7.324 -8.145 6.167 1.00 93.94 100 LYS A N 1
ATOM 765 C CA . LYS A 1 100 ? -8.549 -8.333 5.376 1.00 93.94 100 LYS A CA 1
ATOM 766 C C . LYS A 1 100 ? -9.555 -9.286 6.045 1.00 93.94 100 LYS A C 1
ATOM 768 O O . LYS A 1 100 ? -10.750 -9.118 5.847 1.00 93.94 100 LYS A O 1
ATOM 773 N N . SER A 1 101 ? -9.088 -10.230 6.872 1.00 91.62 101 SER A N 1
ATOM 774 C CA . SER A 1 101 ? -9.927 -11.159 7.6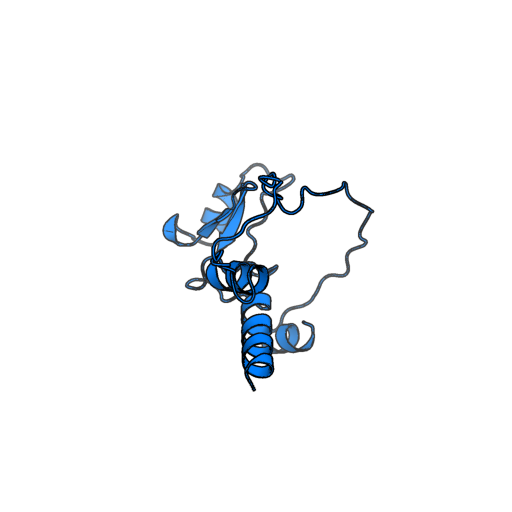50 1.00 91.62 101 SER A CA 1
ATOM 775 C C . SER A 1 101 ? -10.872 -10.462 8.631 1.00 91.62 101 SER A C 1
ATOM 777 O O . SER A 1 101 ? -11.964 -10.964 8.883 1.00 91.62 101 SER A O 1
ATOM 779 N N . ARG A 1 102 ? -10.471 -9.310 9.182 1.00 90.88 102 ARG A N 1
ATOM 780 C CA . ARG A 1 102 ? -11.302 -8.520 10.100 1.00 90.88 102 ARG A CA 1
ATOM 781 C C . ARG A 1 102 ? -12.112 -7.466 9.378 1.00 90.88 102 ARG A C 1
ATOM 783 O O . ARG A 1 102 ? -13.271 -7.241 9.717 1.00 90.88 102 ARG A O 1
ATOM 790 N N . ARG A 1 103 ? -11.498 -6.805 8.399 1.00 90.56 103 ARG A N 1
ATOM 791 C CA . ARG A 1 103 ? -12.162 -5.783 7.601 1.00 90.56 103 ARG A CA 1
ATOM 792 C C . ARG A 1 103 ? -11.461 -5.592 6.271 1.00 90.56 103 ARG A C 1
ATOM 794 O O . ARG A 1 103 ? -10.263 -5.330 6.229 1.00 90.56 103 ARG A O 1
ATOM 801 N N . GLU A 1 104 ? -12.233 -5.598 5.198 1.00 93.44 104 GLU A N 1
ATOM 802 C CA . GLU A 1 104 ? -11.756 -5.175 3.888 1.00 93.44 104 GLU A CA 1
ATOM 803 C C . GLU A 1 104 ? -11.758 -3.642 3.776 1.00 93.44 104 GLU A C 1
ATOM 805 O O . GLU A 1 104 ? -12.743 -2.971 4.100 1.00 93.44 104 GLU A O 1
ATOM 810 N N . GLY A 1 105 ? -10.623 -3.072 3.369 1.00 94.25 105 GLY A N 1
ATOM 811 C CA . GLY A 1 105 ? -10.477 -1.635 3.176 1.00 94.25 105 GLY A CA 1
ATOM 812 C C . GLY A 1 105 ? -11.181 -1.125 1.916 1.00 94.25 105 GLY A C 1
ATOM 813 O O . GLY A 1 105 ? -11.142 -1.759 0.865 1.00 94.25 105 GLY A O 1
ATOM 814 N N . LEU A 1 106 ? -11.731 0.091 1.987 1.00 95.19 106 LEU A N 1
ATOM 815 C CA . LEU A 1 106 ? -12.346 0.772 0.835 1.00 95.19 106 LEU A CA 1
ATOM 816 C C . LEU A 1 106 ? -11.357 1.031 -0.313 1.00 95.19 106 LEU A C 1
ATOM 818 O O . LEU A 1 106 ? -11.724 0.983 -1.484 1.00 95.19 106 LEU A O 1
ATOM 822 N N . LEU A 1 107 ? -10.111 1.382 0.023 1.00 95.56 107 LEU A N 1
ATOM 823 C CA . LEU A 1 107 ? -9.083 1.721 -0.964 1.00 95.56 107 LEU A CA 1
ATOM 824 C C . LEU A 1 107 ? -8.632 0.493 -1.768 1.00 95.56 107 LEU A C 1
ATOM 826 O O . LEU A 1 107 ? -8.657 0.595 -2.994 1.00 95.56 107 LEU A O 1
ATOM 830 N N . PRO A 1 108 ? -8.290 -0.653 -1.141 1.00 95.81 108 PRO A N 1
ATOM 831 C CA . PRO A 1 108 ? -8.053 -1.905 -1.856 1.00 95.81 108 PRO A CA 1
ATOM 832 C C . PRO A 1 108 ? -9.146 -2.243 -2.876 1.00 95.81 108 PRO A C 1
ATOM 834 O O . PRO A 1 108 ? -8.837 -2.463 -4.042 1.00 95.81 108 PRO A O 1
ATOM 837 N N . GLU A 1 109 ? -10.419 -2.167 -2.481 1.00 94.50 109 GLU A N 1
ATOM 838 C CA . GLU A 1 109 ? -11.547 -2.484 -3.365 1.00 94.50 109 GLU A CA 1
ATOM 839 C C . GLU A 1 109 ? -11.627 -1.547 -4.589 1.00 94.50 109 GLU A C 1
ATOM 841 O O . GLU A 1 109 ? -11.843 -1.979 -5.725 1.00 94.50 109 GLU A O 1
ATOM 846 N N . ILE A 1 110 ? -11.431 -0.239 -4.379 1.00 95.00 110 ILE A N 1
ATOM 847 C CA . ILE A 1 110 ? -11.408 0.746 -5.471 1.00 95.00 110 ILE A CA 1
ATOM 848 C C . ILE A 1 110 ? -10.226 0.473 -6.408 1.00 95.00 110 ILE A C 1
ATOM 850 O O . ILE A 1 110 ? -10.379 0.540 -7.629 1.00 95.00 110 ILE A O 1
ATOM 854 N N . LEU A 1 111 ? -9.050 0.172 -5.854 1.00 95.75 111 LEU A N 1
ATOM 855 C CA . LEU A 1 111 ? -7.845 -0.095 -6.635 1.00 95.75 111 LEU A CA 1
ATOM 856 C C . LEU A 1 111 ? -7.983 -1.373 -7.465 1.00 95.75 111 LEU A C 1
ATOM 858 O O . LEU A 1 111 ? -7.588 -1.370 -8.628 1.00 95.75 111 LEU A O 1
ATOM 862 N N . GLU A 1 112 ? -8.594 -2.426 -6.926 1.00 94.94 112 GLU A N 1
ATOM 863 C CA . GLU A 1 112 ? -8.901 -3.649 -7.676 1.00 94.94 112 GLU A CA 1
ATOM 864 C C . GLU A 1 112 ? -9.819 -3.361 -8.874 1.00 94.94 112 GLU A C 1
ATOM 866 O O . GLU A 1 112 ? -9.533 -3.803 -9.989 1.00 94.94 112 GLU A O 1
ATOM 871 N N . GLN A 1 113 ? -10.868 -2.552 -8.685 1.00 94.12 113 GLN A N 1
ATOM 872 C CA . GLN A 1 113 ? -11.769 -2.145 -9.773 1.00 94.12 113 GLN A CA 1
ATOM 873 C C . GLN A 1 113 ? -11.041 -1.329 -10.851 1.00 94.12 113 GLN A C 1
ATOM 875 O O . GLN A 1 113 ? -11.241 -1.565 -12.045 1.00 94.12 113 GLN A O 1
ATOM 880 N N . LEU A 1 114 ? -10.166 -0.401 -10.452 1.00 94.81 114 LEU A N 1
ATOM 881 C CA . LEU A 1 114 ? -9.361 0.394 -11.386 1.00 94.81 114 LEU A CA 1
ATOM 882 C C . LEU A 1 114 ? -8.347 -0.468 -12.150 1.00 94.81 114 LEU A C 1
ATOM 884 O O . LEU A 1 114 ? -8.189 -0.307 -13.360 1.00 94.81 114 LEU A O 1
ATOM 888 N N . LEU A 1 115 ? -7.685 -1.410 -11.473 1.00 94.31 115 LEU A N 1
ATOM 889 C CA . LEU A 1 115 ? -6.753 -2.343 -12.110 1.00 94.31 115 LEU A CA 1
ATOM 890 C C . LEU A 1 115 ? -7.473 -3.283 -13.082 1.00 94.31 115 LEU A C 1
ATOM 892 O O . LEU A 1 115 ? -6.944 -3.554 -14.160 1.00 94.31 115 LEU A O 1
ATOM 896 N N . ALA A 1 116 ? -8.673 -3.753 -12.733 1.00 94.19 116 ALA A N 1
ATOM 897 C CA . ALA A 1 116 ? -9.499 -4.572 -13.614 1.00 94.19 116 ALA A CA 1
ATOM 898 C C . ALA A 1 116 ? -9.948 -3.796 -14.861 1.00 94.19 116 ALA A C 1
ATOM 900 O O . ALA A 1 116 ? -9.917 -4.346 -15.959 1.00 94.19 116 ALA A O 1
ATOM 901 N N . ALA A 1 117 ? -10.314 -2.519 -14.708 1.00 94.94 117 ALA A N 1
ATOM 902 C CA . ALA A 1 117 ? -10.663 -1.653 -15.830 1.00 94.94 117 ALA A CA 1
ATOM 903 C C . ALA A 1 117 ? -9.461 -1.362 -16.741 1.00 94.94 117 ALA A C 1
ATOM 905 O O . ALA A 1 117 ? -9.622 -1.369 -17.952 1.00 94.94 117 ALA A O 1
ATOM 906 N N . ARG A 1 118 ? -8.256 -1.169 -16.184 1.00 92.00 118 ARG A N 1
ATOM 907 C CA . ARG A 1 118 ? -7.030 -0.916 -16.967 1.00 92.00 118 ARG A CA 1
ATOM 908 C C . ARG A 1 118 ? -6.586 -2.113 -17.815 1.00 92.00 118 ARG A C 1
ATOM 910 O O . ARG A 1 118 ? -5.887 -1.933 -18.801 1.00 92.00 118 ARG A O 1
ATOM 917 N N . LYS A 1 119 ? -6.898 -3.338 -17.382 1.00 85.31 119 LYS A N 1
ATOM 918 C CA . LYS A 1 119 ? -6.548 -4.568 -18.115 1.00 85.31 119 LYS A CA 1
ATOM 919 C C . LYS A 1 119 ? -7.474 -4.850 -19.306 1.00 85.31 119 LYS A C 1
ATOM 921 O O . LYS A 1 119 ? -7.186 -5.785 -20.048 1.00 85.31 119 LYS A O 1
ATOM 926 N N . ARG A 1 120 ? -8.583 -4.116 -19.435 1.00 67.38 120 ARG A N 1
ATOM 927 C CA . ARG A 1 120 ? -9.490 -4.176 -20.587 1.00 67.38 120 ARG A CA 1
ATOM 928 C C . ARG A 1 120 ? -9.031 -3.195 -21.651 1.00 67.38 120 ARG A C 1
ATOM 930 O O . ARG A 1 120 ? -9.161 -3.564 -22.834 1.00 67.38 120 ARG A O 1
#

Secondary structure (DSSP, 8-state):
-HHHHHHTT-PPPP-----PPPPP----PPP--S---S-------TTHHHHHHHHTT--TTTEE---SSSTTHHHHHHHHTT--GGGEEE-TTS-EEE-TTT---HHHHHHHHHHHHHT-

InterPro domains:
  IPR006134 DNA-directed DNA polymerase, family B, multifunctional domain [PF00136] (1-120)
  IPR023211 DNA polymerase, palm domain superfamily [G3DSA:3.90.1600.10] (13-120)
  IPR043502 DNA/RNA polymerase superfamily [SSF56672] (9-119)
  IPR050240 DNA polymerase type-B [PTHR10322] (1-120)

Organism: NCBI:txid117903

Sequence (120 aa):
MLRKAKDQNLLIPTQHVEAGDEFTGATVIEPCKGFYNEPIATLDFASLYPSVMIAHNLCYTSLLPAASGQAGGIQAQVERFNLSEDDFIRTPTGAYFVRKSRREGLLPEILEQLLAARKR

pLDDT: mean 88.69, std 11.46, range [42.5, 97.88]

Radius of gyration: 19.31 Å; chains: 1; bounding box: 52×34×53 Å